Protein AF-A0A7S1URC4-F1 (afdb_monomer_lite)

Secondary structure (DSSP, 8-state):
---SEEE---EEE-TTS-EEESSSS-TTSSPPTT-EE-TT-EEEEEEETTT--EEEEE---SS-EEEEEEEEE--S-TT----EEEEEEE------TT--EE-TTS-EE-

Radius of gyration: 19.49 Å; chains: 1; bounding box: 60×31×51 Å

Foldseek 3Di:
DEPQKAWAWDWDQDPVRDTDTPFCDDRRQAHDQFDKAAAQGFHGWIAGPPVRDIDTDHDHDHAIWGWHDKAQDDDPDPPYPRRDIDTDTDGPDDDDPPDWDDDPVGDIDD

InterPro domains:
  IPR007120 DNA-directed RNA polymerase, subunit 2, hybrid-binding domain [PF00562] (17-110)
  IPR007121 RNA polymerase, beta subunit, conserved site [PS01166] (98-110)
  IPR014724 RNA polymerase Rpb2, OB-fold [G3DSA:2.40.50.150] (2-93)

Sequence (110 aa):
EAPRMKFGNKVFTNEAGQHELKHNLGVDGLPSVGQVIEYDQPLYCLVDELQEKDKVGRHKDKDPVRIGCVRALGDNNEKASSNSASITMIYDRNPVIGDKFSSRHGQKGV

pLDDT: mean 86.13, std 11.26, range [46.59, 97.44]

Organism: NCBI:txid210454

Structure (mmCIF, N/CA/C/O backbone):
data_AF-A0A7S1URC4-F1
#
_entry.id   AF-A0A7S1URC4-F1
#
loop_
_atom_site.group_PDB
_atom_site.id
_atom_site.type_symbol
_atom_site.label_atom_id
_atom_site.label_alt_id
_atom_site.label_comp_id
_atom_site.label_asym_id
_atom_site.label_entity_id
_atom_site.label_seq_id
_atom_site.pdbx_PDB_ins_code
_atom_site.Cartn_x
_atom_site.Cartn_y
_atom_site.Cartn_z
_atom_site.occupancy
_atom_site.B_iso_or_equiv
_atom_site.auth_seq_id
_atom_site.auth_comp_id
_atom_site.auth_asym_id
_atom_site.auth_atom_id
_atom_site.pdbx_PDB_model_num
ATOM 1 N N . GLU A 1 1 ? -5.941 16.742 22.609 1.00 46.59 1 GLU A N 1
ATOM 2 C CA . GLU A 1 1 ? -7.194 16.185 22.061 1.00 46.59 1 GLU A CA 1
ATOM 3 C C . GLU A 1 1 ? -6.860 14.854 21.413 1.00 46.59 1 GLU A C 1
ATOM 5 O O . GLU A 1 1 ? -5.894 14.810 20.659 1.00 46.59 1 GLU A O 1
ATOM 10 N N . ALA A 1 2 ? -7.550 13.770 21.770 1.00 55.88 2 ALA A N 1
ATOM 11 C CA . ALA A 1 2 ? -7.321 12.482 21.118 1.00 55.88 2 ALA A CA 1
ATOM 12 C C . ALA A 1 2 ? -7.744 12.572 19.638 1.00 55.88 2 ALA A C 1
ATOM 14 O O . ALA A 1 2 ? -8.725 13.259 19.336 1.00 55.88 2 ALA A O 1
ATOM 15 N N . PRO A 1 3 ? -7.031 11.916 18.707 1.00 61.19 3 PRO A N 1
ATOM 16 C CA . PRO A 1 3 ? -7.434 11.885 17.310 1.00 61.19 3 PRO A CA 1
ATOM 17 C C . PRO A 1 3 ? -8.839 11.293 17.181 1.00 61.19 3 PRO A C 1
ATOM 19 O O . PRO A 1 3 ? -9.112 10.183 17.630 1.00 61.19 3 PRO A O 1
ATOM 22 N N . ARG A 1 4 ? -9.724 12.058 16.541 1.00 73.81 4 ARG A N 1
ATOM 23 C CA . ARG A 1 4 ? -11.152 11.756 16.365 1.00 73.81 4 ARG A CA 1
ATOM 24 C C . ARG A 1 4 ? -11.431 10.543 15.459 1.00 73.81 4 ARG A C 1
ATOM 26 O O . ARG A 1 4 ? -12.544 10.033 15.434 1.00 73.81 4 ARG A O 1
ATOM 33 N N . MET A 1 5 ? -10.428 10.093 14.704 1.00 81.88 5 MET A N 1
ATOM 34 C CA . MET A 1 5 ? -10.530 8.990 13.747 1.00 81.88 5 MET A CA 1
ATOM 35 C C . MET A 1 5 ? -9.456 7.945 14.044 1.00 81.88 5 MET A C 1
ATOM 37 O O . MET A 1 5 ? -8.296 8.303 14.266 1.00 81.88 5 MET A O 1
ATOM 41 N N . LYS A 1 6 ? -9.838 6.667 14.008 1.00 86.56 6 LYS A N 1
ATOM 42 C CA . LYS A 1 6 ? -8.957 5.508 14.220 1.00 86.56 6 LYS A CA 1
ATOM 43 C C . LYS A 1 6 ? -8.946 4.622 12.983 1.00 86.56 6 LYS A C 1
ATOM 45 O O . LYS A 1 6 ? -9.904 4.632 12.214 1.00 86.56 6 LYS A O 1
ATOM 50 N N . PHE A 1 7 ? -7.874 3.858 12.791 1.00 88.19 7 PHE A N 1
ATOM 51 C CA . PHE A 1 7 ? -7.872 2.813 11.772 1.00 88.19 7 PHE A CA 1
ATOM 52 C C . PHE A 1 7 ? -8.925 1.752 12.115 1.00 88.19 7 PHE A C 1
ATOM 54 O O . PHE A 1 7 ? -9.064 1.361 13.275 1.00 88.19 7 PHE A O 1
ATOM 61 N N . GLY A 1 8 ? -9.710 1.349 11.120 1.00 87.44 8 GLY A N 1
ATOM 62 C CA . GLY A 1 8 ? -10.735 0.326 11.286 1.00 87.44 8 GLY A CA 1
ATOM 63 C C . GLY A 1 8 ? -11.501 0.057 9.998 1.00 87.44 8 GLY A C 1
ATOM 64 O O . GLY A 1 8 ? -11.592 0.920 9.124 1.00 87.44 8 GLY A O 1
ATOM 65 N N . ASN A 1 9 ? -12.076 -1.137 9.886 1.00 85.94 9 ASN A N 1
ATOM 66 C CA . ASN A 1 9 ? -12.951 -1.517 8.781 1.00 85.94 9 ASN A CA 1
ATOM 67 C C . ASN A 1 9 ? -14.240 -2.133 9.327 1.00 85.94 9 ASN A C 1
ATOM 69 O O . ASN A 1 9 ? -14.204 -3.044 10.153 1.00 85.94 9 ASN A O 1
ATOM 73 N N . LYS A 1 10 ? -15.391 -1.631 8.872 1.00 82.38 10 LYS A N 1
ATOM 74 C CA . LYS A 1 10 ? -16.691 -2.156 9.298 1.00 82.38 10 LYS A CA 1
ATOM 75 C C . LYS A 1 10 ? -16.980 -3.469 8.564 1.00 82.38 10 LYS A C 1
ATOM 77 O O . LYS A 1 10 ? -16.831 -3.554 7.345 1.00 82.38 10 LYS A O 1
ATOM 82 N N . VAL A 1 11 ? -17.417 -4.474 9.318 1.00 82.75 11 VAL A N 1
ATOM 83 C CA . VAL A 1 11 ? -17.952 -5.730 8.780 1.00 82.75 11 VAL A CA 1
ATOM 84 C C . VAL A 1 11 ? -19.422 -5.504 8.447 1.00 82.75 11 VAL A C 1
ATOM 86 O O . VAL A 1 11 ? -20.158 -4.949 9.263 1.00 82.75 11 VAL A O 1
ATOM 89 N N . PHE A 1 12 ? -19.854 -5.920 7.263 1.00 79.56 12 PHE A N 1
ATOM 90 C CA . PHE A 1 12 ? -21.263 -5.928 6.889 1.00 79.56 12 PHE A CA 1
ATOM 91 C C . PHE A 1 12 ? -21.717 -7.364 6.632 1.00 79.56 12 PHE A C 1
ATOM 93 O O . PHE A 1 12 ? -20.912 -8.246 6.347 1.00 79.56 12 PHE A O 1
ATOM 100 N N . THR A 1 13 ? -23.011 -7.611 6.807 1.00 79.88 13 THR A N 1
ATOM 101 C CA . THR A 1 13 ? -23.600 -8.928 6.545 1.00 79.88 13 THR A CA 1
ATOM 102 C C . THR A 1 13 ? -24.277 -8.862 5.189 1.00 79.88 13 THR A C 1
ATOM 104 O O . THR A 1 13 ? -25.086 -7.960 4.961 1.00 79.88 13 THR A O 1
ATOM 107 N N . ASN A 1 14 ? -23.916 -9.767 4.285 1.00 80.62 14 ASN A N 1
ATOM 108 C CA . ASN A 1 14 ? -24.539 -9.847 2.972 1.00 80.62 14 ASN A CA 1
ATOM 109 C C . ASN A 1 14 ? -25.898 -10.570 3.038 1.00 80.62 14 ASN A C 1
ATOM 111 O O . ASN A 1 14 ? -26.304 -11.108 4.069 1.00 80.62 14 ASN A O 1
ATOM 115 N N . GLU A 1 15 ? -26.607 -10.587 1.913 1.00 79.81 15 GLU A N 1
ATOM 116 C CA . GLU A 1 15 ? -27.943 -11.188 1.760 1.00 79.81 15 GLU A CA 1
ATOM 117 C C . GLU A 1 15 ? -27.958 -12.697 2.070 1.00 79.81 15 GLU A C 1
ATOM 119 O O . GLU A 1 15 ? -28.985 -13.255 2.448 1.00 79.81 15 GLU A O 1
ATOM 124 N N . ALA A 1 16 ? -26.798 -13.350 1.949 1.00 81.50 16 ALA A N 1
ATOM 125 C CA . ALA A 1 16 ? -26.581 -14.761 2.244 1.00 81.50 16 ALA A CA 1
ATOM 126 C C . ALA A 1 16 ? -26.211 -15.029 3.719 1.00 81.50 16 ALA A C 1
ATOM 128 O O . ALA A 1 16 ? -25.907 -16.168 4.077 1.00 81.50 16 ALA A O 1
ATOM 129 N N . GLY A 1 17 ? -26.217 -14.003 4.578 1.00 77.50 17 GLY A N 1
ATOM 130 C CA . GLY A 1 17 ? -25.869 -14.118 5.997 1.00 77.50 17 GLY A CA 1
ATOM 131 C C . GLY A 1 17 ? -24.369 -14.272 6.268 1.00 77.50 17 GLY A C 1
ATOM 132 O O . GLY A 1 17 ? -23.984 -14.610 7.386 1.00 77.50 17 GLY A O 1
ATOM 133 N N . GLN A 1 18 ? -23.516 -14.049 5.268 1.00 76.38 18 GLN A N 1
ATOM 134 C CA . GLN A 1 18 ? -22.065 -14.113 5.409 1.00 76.38 18 GLN A CA 1
ATOM 135 C C . GLN A 1 18 ? -21.512 -12.742 5.805 1.00 76.38 18 GLN A C 1
ATOM 137 O O . GLN A 1 18 ? -21.970 -11.698 5.335 1.00 76.38 18 GLN A O 1
ATOM 142 N N . HIS A 1 19 ? -20.510 -12.752 6.680 1.00 73.50 19 HIS A N 1
ATOM 143 C CA . HIS A 1 19 ? -19.816 -11.548 7.117 1.00 73.50 19 HIS A CA 1
ATOM 144 C C . HIS A 1 19 ? -18.709 -11.188 6.127 1.00 73.50 19 HIS A C 1
ATOM 146 O O . HIS A 1 19 ? -17.739 -11.932 5.985 1.00 73.50 19 HIS A O 1
ATOM 152 N N . GLU A 1 20 ? -18.837 -10.034 5.479 1.00 72.50 20 GLU A N 1
ATOM 153 C CA . GLU A 1 20 ? -17.859 -9.511 4.530 1.00 72.50 20 GLU A CA 1
ATOM 154 C C . GLU A 1 20 ? -17.276 -8.179 5.015 1.00 72.50 20 GLU A C 1
ATOM 156 O O . GLU A 1 20 ? -17.903 -7.395 5.735 1.00 72.50 20 GLU A O 1
ATOM 161 N N . LEU A 1 21 ? -16.025 -7.927 4.640 1.00 76.81 21 LEU A N 1
ATOM 162 C CA . LEU A 1 21 ? -15.331 -6.681 4.947 1.00 76.81 21 LEU A CA 1
ATOM 163 C C . LEU A 1 21 ? -15.705 -5.638 3.892 1.00 76.81 21 LEU A C 1
ATOM 165 O O . LEU A 1 21 ? -15.604 -5.909 2.699 1.00 76.81 21 LEU A O 1
ATOM 169 N N . LYS A 1 22 ? -16.123 -4.434 4.317 1.00 71.88 22 LYS A N 1
ATOM 170 C CA . LYS A 1 22 ? -16.601 -3.364 3.408 1.00 71.88 22 LYS A CA 1
ATOM 171 C C . LYS A 1 22 ? -15.585 -2.985 2.330 1.00 71.88 22 LYS A C 1
ATOM 173 O O . LYS A 1 22 ? -15.937 -2.609 1.216 1.00 71.88 22 LYS A O 1
ATOM 178 N N . HIS A 1 23 ? -14.317 -3.100 2.683 1.00 77.94 23 HIS A N 1
ATOM 179 C CA . HIS A 1 23 ? -13.175 -2.882 1.814 1.00 77.94 23 HIS A CA 1
A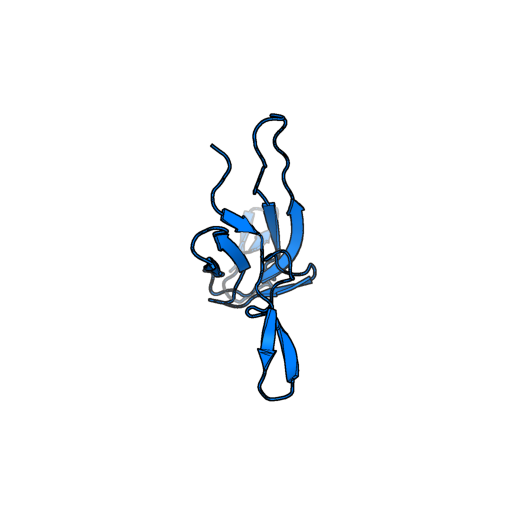TOM 180 C C . HIS A 1 23 ? -12.288 -4.117 1.884 1.00 77.94 23 HIS A C 1
ATOM 182 O O . HIS A 1 23 ? -12.275 -4.780 2.922 1.00 77.94 23 HIS A O 1
ATOM 188 N N . ASN A 1 24 ? -11.505 -4.381 0.834 1.00 84.75 24 ASN A N 1
ATOM 189 C CA . ASN A 1 24 ? -10.481 -5.431 0.813 1.00 84.75 24 ASN A CA 1
ATOM 190 C C . ASN A 1 24 ? -9.280 -5.064 1.720 1.00 84.75 24 ASN A C 1
ATOM 192 O O . ASN A 1 24 ? -8.142 -4.968 1.275 1.00 84.75 24 ASN A O 1
ATOM 196 N N . LEU A 1 25 ? -9.567 -4.748 2.980 1.00 91.69 25 LEU A N 1
ATOM 197 C CA . LEU A 1 25 ? -8.678 -4.324 4.054 1.00 91.69 25 LEU A CA 1
ATOM 198 C C . LEU A 1 25 ? -9.031 -5.157 5.286 1.00 91.69 25 LEU A C 1
ATOM 200 O O . LEU A 1 25 ? -10.187 -5.549 5.453 1.00 91.69 25 LEU A O 1
ATOM 204 N N . GLY A 1 26 ? -8.069 -5.379 6.174 1.00 89.31 26 GLY A N 1
ATOM 205 C CA . GLY A 1 26 ? -8.295 -6.051 7.448 1.00 89.31 26 GLY A CA 1
ATOM 206 C C . GLY A 1 26 ? -9.299 -5.316 8.339 1.00 89.31 26 GLY A C 1
ATOM 207 O O . GLY A 1 26 ? -9.692 -4.178 8.077 1.00 89.31 26 GLY A O 1
ATOM 208 N N . VAL A 1 27 ? -9.719 -5.974 9.422 1.00 89.19 27 VAL A N 1
ATOM 209 C CA . VAL A 1 27 ? -10.612 -5.393 10.450 1.00 89.19 27 VAL A CA 1
ATOM 210 C C . VAL A 1 27 ? -10.027 -4.136 11.099 1.00 89.19 27 VAL A C 1
ATOM 212 O O . VAL A 1 27 ? -10.757 -3.247 11.533 1.00 89.19 27 VAL A O 1
ATOM 215 N N . ASP A 1 28 ? -8.703 -4.043 11.111 1.00 88.44 28 ASP A N 1
ATOM 216 C CA . ASP A 1 28 ? -7.915 -2.905 11.562 1.00 88.44 28 ASP A CA 1
ATOM 217 C C . ASP A 1 28 ? -7.912 -1.743 10.562 1.00 88.44 28 ASP A C 1
ATOM 219 O O . ASP A 1 28 ? -7.379 -0.691 10.876 1.00 88.44 28 ASP A O 1
ATOM 223 N N . GLY A 1 29 ? -8.514 -1.885 9.377 1.00 91.00 29 GLY A N 1
ATOM 224 C CA . GLY A 1 29 ? -8.529 -0.845 8.348 1.00 91.00 29 GLY A CA 1
ATOM 225 C C . GLY A 1 29 ? -7.211 -0.700 7.590 1.00 91.00 29 GLY A C 1
ATOM 226 O O . GLY A 1 29 ? -7.035 0.305 6.898 1.00 91.00 29 GLY A O 1
ATOM 227 N N . LEU A 1 30 ? -6.304 -1.675 7.699 1.00 94.00 30 LEU A N 1
ATOM 228 C CA . LEU A 1 30 ? -5.017 -1.709 7.004 1.00 94.00 30 LEU A CA 1
ATOM 229 C C . LEU A 1 30 ? -4.978 -2.861 5.983 1.00 94.00 30 LEU A C 1
ATOM 231 O O . LEU A 1 30 ? -5.759 -3.808 6.079 1.00 94.00 30 LEU A O 1
ATOM 235 N N . PRO A 1 31 ? -4.112 -2.793 4.959 1.00 95.38 31 PRO A N 1
ATOM 236 C CA . PRO A 1 31 ? -4.020 -3.848 3.963 1.00 95.38 31 PRO A CA 1
ATOM 237 C C . PRO A 1 31 ? -3.169 -5.009 4.486 1.00 95.38 31 PRO A C 1
ATOM 239 O O . PRO A 1 31 ? -2.293 -4.833 5.334 1.00 95.38 31 PRO A O 1
ATOM 242 N N . SER A 1 32 ? -3.382 -6.204 3.941 1.00 94.25 32 SER A N 1
ATOM 243 C CA . SER A 1 32 ? -2.576 -7.371 4.311 1.00 94.25 32 SER A CA 1
ATOM 244 C C . SER A 1 32 ? -1.193 -7.318 3.660 1.00 94.25 32 SER A C 1
ATOM 246 O O . SER A 1 32 ? -1.041 -6.907 2.509 1.00 94.25 32 SER A O 1
ATOM 248 N N . VAL A 1 33 ? -0.161 -7.784 4.366 1.00 96.19 33 VAL A N 1
ATOM 249 C CA . VAL A 1 33 ? 1.174 -7.936 3.769 1.00 96.19 33 VAL A CA 1
ATOM 250 C C . VAL A 1 33 ? 1.109 -8.940 2.616 1.00 96.19 33 VAL A C 1
ATOM 252 O O . VAL A 1 33 ? 0.529 -10.015 2.737 1.00 96.19 33 VAL A O 1
ATOM 255 N N . GLY A 1 34 ? 1.705 -8.582 1.481 1.00 95.38 34 GLY A N 1
ATOM 256 C CA . GLY A 1 34 ? 1.694 -9.359 0.247 1.00 95.38 34 GLY A CA 1
ATOM 257 C C . GLY A 1 34 ? 0.507 -9.078 -0.675 1.00 95.38 34 GLY A C 1
ATOM 258 O O . GLY A 1 34 ? 0.555 -9.526 -1.821 1.00 95.38 34 GLY A O 1
ATOM 259 N N . GLN A 1 35 ? -0.501 -8.329 -0.215 1.00 95.19 35 GLN A N 1
ATOM 260 C CA . GLN A 1 35 ? -1.659 -7.930 -1.015 1.00 95.19 35 GLN A CA 1
ATOM 261 C C . GLN A 1 35 ? -1.238 -7.051 -2.197 1.00 95.19 35 GLN A C 1
ATOM 263 O O . GLN A 1 35 ? -0.375 -6.183 -2.055 1.00 95.19 35 GLN A O 1
ATOM 268 N N . VAL A 1 36 ? -1.868 -7.271 -3.351 1.00 95.88 36 VAL A N 1
ATOM 269 C CA . VAL A 1 36 ? -1.733 -6.410 -4.531 1.00 95.88 36 VAL A CA 1
ATOM 270 C C . VAL A 1 36 ? -2.851 -5.371 -4.511 1.00 95.88 36 VAL A C 1
ATOM 272 O O . VAL A 1 36 ? -4.012 -5.711 -4.280 1.00 95.88 36 VAL A O 1
ATOM 275 N N . ILE A 1 37 ? -2.493 -4.107 -4.714 1.00 95.44 37 ILE A N 1
ATOM 276 C CA . ILE A 1 37 ? -3.408 -2.969 -4.736 1.00 95.44 37 ILE A CA 1
ATOM 277 C C . ILE A 1 37 ? -3.284 -2.282 -6.094 1.00 95.44 37 ILE A C 1
ATOM 279 O O . ILE A 1 37 ? -2.204 -1.849 -6.494 1.00 95.44 37 ILE A O 1
ATOM 283 N N . GLU A 1 38 ? -4.412 -2.205 -6.790 1.00 95.88 38 GLU A N 1
ATOM 284 C CA . GLU A 1 38 ? -4.565 -1.555 -8.092 1.00 95.88 38 GLU A CA 1
ATOM 285 C C . GLU A 1 38 ? -4.905 -0.064 -7.931 1.00 95.88 38 GLU A C 1
ATOM 287 O O . GLU A 1 38 ? -5.192 0.423 -6.832 1.00 95.88 38 GLU A O 1
ATOM 292 N N . TYR A 1 39 ? -4.920 0.665 -9.046 1.00 96.19 39 TYR A N 1
ATOM 293 C CA . TYR A 1 39 ? -5.391 2.048 -9.080 1.00 96.19 39 TYR A CA 1
ATOM 294 C C . TYR A 1 39 ? -6.803 2.189 -8.486 1.00 96.19 39 TYR A C 1
ATOM 296 O O . TYR A 1 39 ? -7.701 1.397 -8.775 1.00 96.19 39 TYR A O 1
ATOM 304 N N . ASP A 1 40 ? -6.996 3.220 -7.660 1.00 94.94 40 ASP A N 1
ATOM 305 C CA . ASP A 1 40 ? -8.254 3.556 -6.981 1.00 94.94 40 ASP A CA 1
ATOM 306 C C . ASP A 1 40 ? -8.794 2.477 -6.016 1.00 94.94 40 ASP A C 1
ATOM 308 O O . ASP A 1 40 ? -9.916 2.576 -5.513 1.00 94.94 40 ASP A O 1
ATOM 312 N N . GLN A 1 41 ? -7.993 1.462 -5.678 1.00 94.38 41 GLN A N 1
ATOM 313 C CA . GLN A 1 41 ? -8.357 0.494 -4.644 1.00 94.38 41 GLN A CA 1
ATOM 314 C C . GLN A 1 41 ? -8.123 1.051 -3.227 1.00 94.38 41 GLN A C 1
ATOM 316 O O . GLN A 1 41 ? -7.226 1.877 -3.020 1.00 94.38 41 GLN A O 1
ATOM 321 N N . PRO A 1 42 ? -8.907 0.613 -2.221 1.00 94.81 42 PRO A N 1
ATOM 322 C CA . PRO A 1 42 ? -8.703 0.990 -0.824 1.00 94.81 42 PRO A CA 1
ATOM 323 C C . PRO A 1 42 ? -7.305 0.611 -0.321 1.00 94.81 42 PRO A C 1
ATOM 325 O O . PRO A 1 42 ? -6.912 -0.550 -0.380 1.00 94.81 42 PRO A O 1
ATOM 328 N N . LEU A 1 43 ? -6.578 1.592 0.212 1.00 94.94 43 LEU A N 1
ATOM 329 C CA . LEU A 1 43 ? -5.266 1.417 0.835 1.00 94.94 43 LEU A CA 1
ATOM 330 C C . LEU A 1 43 ? -5.357 1.435 2.364 1.00 94.94 43 LEU A C 1
ATOM 332 O O . LEU A 1 43 ? -4.627 0.711 3.028 1.00 94.94 43 LEU A O 1
ATOM 336 N N . TYR A 1 44 ? -6.231 2.269 2.925 1.00 93.94 44 TYR A N 1
ATOM 337 C CA . TYR A 1 44 ? -6.512 2.298 4.358 1.00 93.94 44 TYR A CA 1
ATOM 338 C C . TYR A 1 44 ? -7.924 2.824 4.619 1.00 93.94 44 TYR A C 1
ATOM 340 O O . TYR A 1 44 ? -8.484 3.571 3.812 1.00 93.94 44 TYR A O 1
ATOM 348 N N . CYS A 1 45 ? -8.486 2.477 5.772 1.00 93.12 45 CYS A N 1
ATOM 349 C CA . CYS A 1 45 ? -9.787 2.950 6.220 1.00 93.12 45 CYS A CA 1
ATOM 350 C C . CYS A 1 45 ? -9.686 3.536 7.630 1.00 93.12 45 CYS A C 1
ATOM 352 O O . CYS A 1 45 ? -9.109 2.939 8.539 1.00 93.12 45 CYS A O 1
ATOM 354 N N . LEU A 1 46 ? -10.243 4.734 7.786 1.00 90.56 46 LEU A N 1
ATOM 355 C CA . LEU A 1 46 ? -10.380 5.428 9.056 1.00 90.56 46 LEU A CA 1
ATOM 356 C C . LEU A 1 46 ? -11.856 5.491 9.429 1.00 90.56 46 LEU A C 1
ATOM 358 O O . LEU A 1 46 ? -12.680 5.881 8.605 1.00 90.56 46 LEU A O 1
ATOM 362 N N . VAL A 1 47 ? -12.188 5.171 10.672 1.00 89.12 47 VAL A N 1
ATOM 363 C CA . VAL A 1 47 ? -13.549 5.251 11.205 1.00 89.12 47 VAL A CA 1
ATOM 364 C C . VAL A 1 47 ? -13.611 6.376 12.233 1.00 89.12 47 VAL A C 1
ATOM 366 O O . VAL A 1 47 ? -12.756 6.467 13.117 1.00 89.12 47 VAL A O 1
ATOM 369 N N . ASP A 1 48 ? -14.609 7.250 12.096 1.00 86.44 48 ASP A N 1
ATOM 370 C CA . ASP A 1 48 ? -14.980 8.225 13.128 1.00 86.44 48 ASP A CA 1
ATOM 371 C C . ASP A 1 48 ? -15.910 7.546 14.149 1.00 86.44 48 ASP A C 1
ATOM 373 O O . ASP A 1 48 ? -16.964 7.019 13.785 1.00 86.44 48 ASP A O 1
ATOM 377 N N . GLU A 1 49 ? -15.513 7.541 15.425 1.00 78.75 49 GLU A N 1
ATOM 378 C CA . GLU A 1 49 ? -16.239 6.854 16.508 1.00 78.75 49 GLU A CA 1
ATOM 379 C C . GLU A 1 49 ? -17.589 7.511 16.854 1.00 78.75 49 GLU A C 1
ATOM 381 O O . GLU A 1 49 ? -18.459 6.857 17.418 1.00 78.75 49 GLU A O 1
ATOM 386 N N . LEU A 1 50 ? -17.784 8.792 16.519 1.00 79.56 50 LEU A N 1
ATOM 387 C CA . LEU A 1 50 ? -18.983 9.569 16.863 1.00 79.56 50 LEU A CA 1
ATOM 388 C C . LEU A 1 50 ? -19.981 9.654 15.708 1.00 79.56 50 LEU A C 1
ATOM 390 O O . LEU A 1 50 ? -21.188 9.613 15.920 1.00 79.56 50 LEU A O 1
ATOM 394 N N . GLN A 1 51 ? -19.481 9.844 14.489 1.00 76.50 51 GLN A N 1
ATOM 395 C CA . GLN A 1 51 ? -20.303 10.027 13.294 1.00 76.50 51 GLN A CA 1
ATOM 396 C C . GLN A 1 51 ? -20.555 8.726 12.541 1.00 76.50 51 GLN A C 1
ATOM 398 O O . GLN A 1 51 ? -21.297 8.745 11.561 1.00 76.50 51 GLN A O 1
ATOM 403 N N . GLU A 1 52 ? -19.911 7.627 1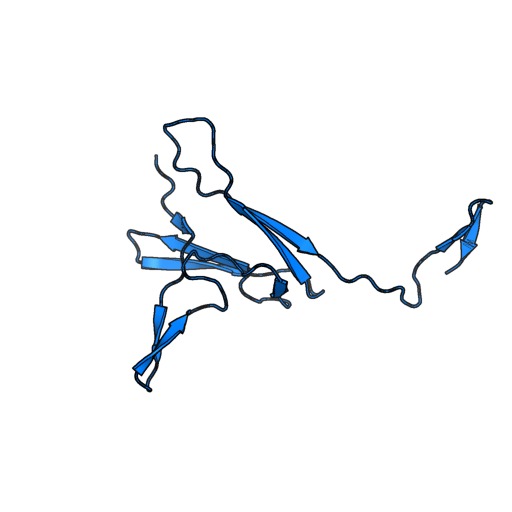2.949 1.00 72.31 52 GLU A N 1
ATOM 404 C CA . GLU A 1 52 ? -20.006 6.314 12.309 1.00 72.31 52 GLU A CA 1
ATOM 405 C C . GLU A 1 52 ? -19.646 6.301 10.812 1.00 72.31 52 GLU A C 1
ATOM 407 O O . GLU A 1 52 ? -19.909 5.320 10.108 1.00 72.31 52 GLU A O 1
ATOM 412 N N . LYS A 1 53 ? -19.018 7.374 10.324 1.00 82.25 53 LYS A N 1
ATOM 413 C CA . LYS A 1 53 ? -18.596 7.536 8.935 1.00 82.25 53 LYS A CA 1
ATOM 414 C C . LYS A 1 53 ? -17.193 6.987 8.742 1.00 82.25 53 LYS A C 1
ATOM 416 O O . LYS A 1 53 ? -16.292 7.237 9.544 1.00 82.25 53 LYS A O 1
ATOM 421 N N . ASP A 1 54 ? -17.016 6.275 7.641 1.00 87.88 54 ASP A N 1
ATOM 422 C CA . ASP A 1 54 ? -15.738 5.772 7.175 1.00 87.88 54 ASP A CA 1
ATOM 423 C C . ASP A 1 54 ? -15.104 6.719 6.151 1.00 87.88 54 ASP A C 1
ATOM 425 O O . ASP A 1 54 ? -15.750 7.225 5.232 1.00 87.88 54 ASP A O 1
ATOM 429 N N . LYS A 1 55 ? -13.805 6.962 6.315 1.00 89.94 55 LYS A N 1
ATOM 430 C CA . LYS A 1 55 ? -12.969 7.698 5.374 1.00 89.94 55 LYS A CA 1
ATOM 431 C C . LYS A 1 55 ? -11.909 6.759 4.826 1.00 89.94 55 LYS A C 1
ATOM 433 O O . LYS A 1 55 ? -10.985 6.362 5.532 1.00 89.94 55 LYS A O 1
ATOM 438 N N . VAL A 1 56 ? -12.035 6.453 3.543 1.00 92.88 56 VAL A N 1
ATOM 439 C CA . VAL A 1 56 ? -11.142 5.534 2.840 1.00 92.88 56 VAL A CA 1
ATOM 440 C C . VAL A 1 56 ? -10.081 6.328 2.091 1.00 92.88 56 VAL A C 1
ATOM 442 O O . VAL A 1 56 ? -10.400 7.210 1.291 1.00 92.88 56 VAL A O 1
ATOM 445 N N . GLY A 1 57 ? -8.814 6.016 2.343 1.00 93.94 57 GLY A N 1
ATOM 446 C CA . GLY A 1 57 ? -7.713 6.435 1.488 1.00 93.94 57 GLY A CA 1
ATOM 447 C C . GLY A 1 57 ? -7.509 5.409 0.386 1.00 93.94 57 GLY A C 1
ATOM 448 O O . GLY A 1 57 ? -7.374 4.223 0.676 1.00 93.94 57 GLY A O 1
ATOM 449 N N . ARG A 1 58 ? -7.501 5.855 -0.870 1.00 95.25 58 ARG A N 1
ATOM 450 C CA . ARG A 1 58 ? -7.318 4.995 -2.046 1.00 95.25 58 ARG A CA 1
ATOM 451 C C . ARG A 1 58 ? -5.919 5.151 -2.629 1.00 95.25 58 ARG A C 1
ATOM 453 O O . ARG A 1 58 ? -5.313 6.219 -2.495 1.00 95.25 58 ARG A O 1
ATOM 460 N N . HIS A 1 59 ? -5.430 4.096 -3.271 1.00 95.94 59 HIS A N 1
ATOM 461 C CA . HIS A 1 59 ? -4.188 4.130 -4.038 1.00 95.94 59 HIS A CA 1
ATOM 462 C C . HIS A 1 59 ? -4.337 5.061 -5.243 1.00 95.94 59 HIS A C 1
ATOM 464 O O . HIS A 1 59 ? -5.318 4.982 -5.981 1.00 95.94 59 HIS A O 1
ATOM 470 N N . LYS A 1 60 ? -3.391 5.987 -5.413 1.00 95.44 60 LYS A N 1
ATOM 471 C CA . LYS A 1 60 ? -3.488 7.065 -6.412 1.00 95.44 60 LYS A CA 1
ATOM 472 C C . LYS A 1 60 ? -2.661 6.801 -7.661 1.00 95.44 60 LYS A C 1
ATOM 474 O O . LYS A 1 60 ? -2.932 7.411 -8.695 1.00 95.44 60 LYS A O 1
ATOM 479 N N . ASP A 1 61 ? -1.658 5.939 -7.561 1.00 94.44 61 ASP A N 1
ATOM 480 C CA . ASP A 1 61 ? -0.776 5.644 -8.680 1.00 94.44 61 ASP A CA 1
ATOM 481 C C . ASP A 1 61 ? -1.428 4.627 -9.613 1.00 94.44 61 ASP A C 1
ATOM 483 O O . ASP A 1 61 ? -2.169 3.742 -9.188 1.00 94.44 61 ASP A O 1
ATOM 487 N N . LYS A 1 62 ? -1.176 4.787 -10.913 1.00 94.50 62 LYS A N 1
ATOM 488 C CA . LYS A 1 62 ? -1.726 3.892 -11.939 1.00 94.50 62 LYS A CA 1
ATOM 489 C C . LYS A 1 62 ? -1.040 2.531 -11.963 1.00 94.50 62 LYS A C 1
ATOM 491 O O . LYS A 1 62 ? -1.647 1.562 -12.402 1.00 94.50 62 LYS A O 1
ATOM 496 N N . ASP A 1 63 ? 0.221 2.486 -11.542 1.00 94.69 63 ASP A N 1
ATOM 497 C CA . ASP A 1 63 ? 0.969 1.242 -11.430 1.00 94.69 63 ASP A CA 1
ATOM 498 C C . ASP A 1 63 ? 0.468 0.449 -10.208 1.00 94.69 63 ASP A C 1
ATOM 500 O O . ASP A 1 63 ? 0.362 1.024 -9.112 1.00 94.69 63 ASP A O 1
ATOM 504 N N . PRO A 1 64 ? 0.184 -0.857 -10.364 1.00 95.69 64 PRO A N 1
ATOM 505 C CA . PRO A 1 64 ? -0.182 -1.705 -9.244 1.00 95.69 64 PRO A CA 1
ATOM 506 C C . PRO A 1 64 ? 1.002 -1.868 -8.290 1.00 95.69 64 PRO A C 1
ATOM 508 O O . PRO A 1 64 ? 2.169 -1.890 -8.693 1.00 95.69 64 PRO A O 1
ATOM 511 N N . VAL A 1 65 ? 0.690 -2.002 -7.004 1.00 96.81 65 VAL A N 1
ATOM 512 C CA . VAL A 1 65 ? 1.688 -2.159 -5.944 1.00 96.81 65 VAL A CA 1
ATOM 513 C C . VAL A 1 65 ? 1.438 -3.404 -5.130 1.00 96.81 65 VAL A C 1
ATOM 515 O O . VAL A 1 65 ? 0.297 -3.777 -4.865 1.00 96.81 65 VAL A O 1
ATOM 518 N N . ARG A 1 66 ? 2.519 -4.011 -4.648 1.00 97.25 66 ARG A N 1
ATOM 519 C CA . ARG A 1 66 ? 2.455 -5.055 -3.632 1.00 97.25 66 ARG A CA 1
ATOM 520 C C . ARG A 1 66 ? 2.785 -4.476 -2.264 1.00 97.25 66 ARG A C 1
ATOM 522 O O . ARG A 1 66 ? 3.787 -3.782 -2.100 1.00 97.25 66 ARG A O 1
ATOM 529 N N . ILE A 1 67 ? 1.984 -4.794 -1.254 1.00 97.44 67 ILE A N 1
ATOM 530 C CA . ILE A 1 67 ? 2.277 -4.399 0.124 1.00 97.44 67 ILE A CA 1
ATOM 531 C C . ILE A 1 67 ? 3.445 -5.230 0.652 1.00 97.44 67 ILE A C 1
ATOM 533 O O . ILE A 1 67 ? 3.335 -6.442 0.817 1.00 97.44 67 ILE A O 1
ATOM 537 N N . GLY A 1 68 ? 4.574 -4.580 0.923 1.00 97.25 68 GLY A N 1
ATOM 538 C CA . GLY A 1 68 ? 5.763 -5.226 1.472 1.00 97.25 68 GLY A CA 1
ATOM 539 C C . GLY A 1 68 ? 5.741 -5.308 2.996 1.00 97.25 68 GLY A C 1
ATOM 540 O O . GLY A 1 68 ? 6.072 -6.340 3.570 1.00 97.25 68 GLY A O 1
ATOM 541 N N . CYS A 1 69 ? 5.355 -4.224 3.668 1.00 96.62 69 CYS A N 1
ATOM 542 C CA . CYS A 1 69 ? 5.348 -4.159 5.128 1.00 96.62 69 CYS A CA 1
ATOM 543 C C . CYS A 1 69 ? 4.315 -3.144 5.618 1.00 96.62 69 CYS A C 1
ATOM 545 O O . CYS A 1 69 ? 4.157 -2.087 5.011 1.00 96.62 69 CYS A O 1
ATOM 547 N N . VAL A 1 70 ? 3.657 -3.447 6.734 1.00 95.31 70 VAL A N 1
ATOM 548 C CA . VAL A 1 70 ? 2.765 -2.529 7.450 1.00 95.31 70 VAL A CA 1
ATOM 549 C C . VAL A 1 70 ? 3.268 -2.433 8.884 1.00 95.31 70 VAL A C 1
ATOM 551 O O . VAL A 1 70 ? 3.455 -3.455 9.542 1.00 95.31 70 VAL A O 1
ATOM 554 N N . ARG A 1 71 ? 3.541 -1.217 9.361 1.00 92.75 71 ARG A N 1
ATOM 555 C CA . ARG A 1 71 ? 4.055 -0.971 10.714 1.00 92.75 71 ARG A CA 1
ATOM 556 C C . ARG A 1 71 ? 3.208 0.082 11.400 1.00 92.75 71 ARG A C 1
ATOM 558 O O . ARG A 1 71 ? 3.101 1.197 10.890 1.00 92.75 71 ARG A O 1
ATOM 565 N N . ALA A 1 72 ? 2.672 -0.250 12.568 1.00 88.31 72 ALA A N 1
ATOM 566 C CA . ALA A 1 72 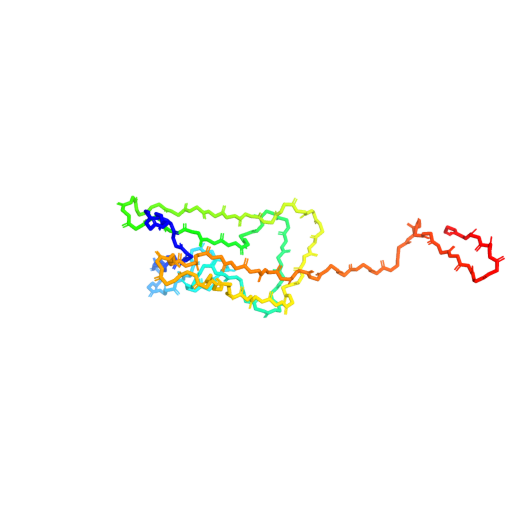? 2.124 0.748 13.474 1.00 88.31 72 ALA A CA 1
ATOM 567 C C . ALA A 1 72 ? 3.269 1.614 14.018 1.00 88.31 72 ALA A C 1
ATOM 569 O O . ALA A 1 72 ? 4.330 1.098 14.378 1.00 88.31 72 ALA A O 1
ATOM 570 N N . LEU A 1 73 ? 3.067 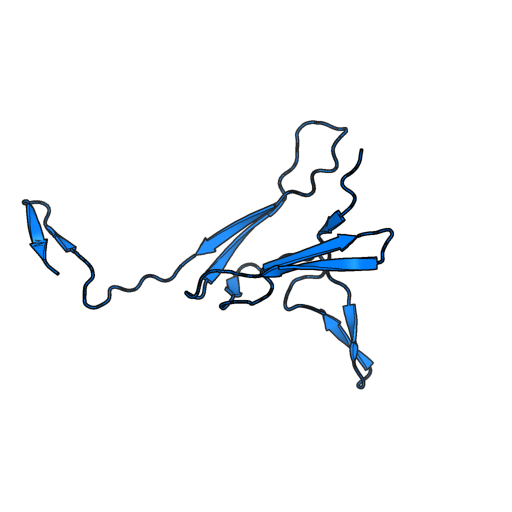2.926 14.040 1.00 86.69 73 LEU A N 1
ATOM 571 C CA . LEU A 1 73 ? 4.016 3.885 14.583 1.00 86.69 73 LEU A CA 1
ATOM 572 C C . LEU A 1 73 ? 3.478 4.369 15.932 1.00 86.69 73 LEU A C 1
ATOM 574 O O . LEU A 1 73 ? 2.371 4.894 16.017 1.00 86.69 73 LEU A O 1
ATOM 578 N N . GLY A 1 74 ? 4.258 4.165 16.991 1.00 78.06 74 GLY A N 1
ATOM 579 C CA . GLY A 1 74 ? 3.988 4.752 18.302 1.00 78.06 74 GLY A CA 1
ATOM 580 C C . GLY A 1 74 ? 4.691 6.099 18.445 1.00 78.06 74 GLY A C 1
ATOM 581 O O . GLY A 1 74 ? 5.807 6.263 17.953 1.00 78.06 74 GLY A O 1
ATOM 582 N N . ASP A 1 75 ? 4.058 7.052 19.122 1.00 72.88 75 ASP A N 1
ATOM 583 C CA . ASP A 1 75 ? 4.712 8.258 19.626 1.00 72.88 75 ASP A CA 1
ATOM 584 C C . ASP A 1 75 ? 5.218 7.999 21.051 1.00 72.88 75 ASP A C 1
ATOM 586 O O . ASP A 1 75 ? 4.572 7.306 21.838 1.00 72.88 75 ASP A O 1
ATOM 590 N N . ASN A 1 76 ? 6.378 8.560 21.394 1.00 66.00 76 ASN A N 1
ATOM 591 C CA . ASN A 1 76 ? 6.935 8.451 22.746 1.00 66.00 76 ASN A CA 1
ATOM 592 C C . ASN A 1 76 ? 6.181 9.320 23.770 1.00 66.00 76 ASN A C 1
ATOM 594 O O . ASN A 1 76 ? 6.461 9.227 24.964 1.00 66.00 76 ASN A O 1
ATOM 598 N N . ASN A 1 77 ? 5.236 10.168 23.347 1.00 68.75 77 ASN A N 1
ATOM 599 C CA . ASN A 1 77 ? 4.355 10.862 24.276 1.00 68.75 77 ASN A CA 1
ATOM 600 C C . ASN A 1 77 ? 3.224 9.948 24.750 1.00 68.75 77 ASN A C 1
ATOM 602 O O . ASN A 1 77 ? 2.268 9.688 24.022 1.00 68.75 77 ASN A O 1
ATOM 606 N N . GLU A 1 78 ? 3.244 9.611 26.039 1.00 59.69 78 GLU A N 1
ATOM 607 C CA . GLU A 1 78 ? 2.198 8.852 26.747 1.00 59.69 78 GLU A CA 1
ATOM 608 C C . GLU A 1 78 ? 0.776 9.449 26.625 1.00 59.69 78 GLU A C 1
ATOM 610 O O . GLU A 1 78 ? -0.209 8.800 26.968 1.00 59.69 78 GLU A O 1
ATOM 615 N N . LYS A 1 79 ? 0.640 10.691 26.137 1.00 56.28 79 LYS A N 1
ATOM 616 C CA . LYS A 1 79 ? -0.639 11.410 25.994 1.00 56.28 79 LYS A CA 1
ATOM 617 C C . LYS A 1 79 ? -1.260 11.346 24.596 1.00 56.28 79 LYS A C 1
ATOM 619 O O . LYS A 1 79 ? -2.397 11.795 24.440 1.00 56.28 79 LYS A O 1
ATOM 624 N N . ALA A 1 80 ? -0.556 10.830 23.589 1.00 54.47 80 ALA A N 1
ATOM 625 C CA . ALA A 1 80 ? -1.060 10.751 22.222 1.00 54.47 80 ALA A CA 1
ATOM 626 C C . ALA A 1 80 ? -1.279 9.288 21.823 1.00 54.47 80 ALA A C 1
ATOM 628 O O . ALA A 1 80 ? -0.335 8.559 21.523 1.00 54.47 80 ALA A O 1
ATOM 629 N N . SER A 1 81 ? -2.543 8.859 21.769 1.00 57.75 81 SER A N 1
ATOM 630 C CA . SER A 1 81 ? -2.924 7.658 21.026 1.00 57.75 81 SER A CA 1
ATOM 631 C C . SER A 1 81 ? -2.481 7.844 19.576 1.00 57.75 81 SER A C 1
ATOM 633 O O . SER A 1 81 ? -3.064 8.611 18.810 1.00 57.75 81 SER A O 1
ATOM 635 N N . SER A 1 82 ? -1.365 7.217 19.229 1.00 61.75 82 SER A N 1
ATOM 636 C CA . SER A 1 82 ? -0.690 7.447 17.960 1.00 61.75 82 SER A CA 1
ATOM 637 C C . SER A 1 82 ? -1.377 6.621 16.886 1.00 61.75 82 SER A C 1
ATOM 639 O O . SER A 1 82 ? -1.135 5.429 16.752 1.00 61.75 82 SER A O 1
ATOM 641 N N . ASN A 1 83 ? -2.278 7.254 16.136 1.00 75.75 83 ASN A N 1
ATOM 642 C CA . ASN A 1 83 ? -2.968 6.638 15.001 1.00 75.75 83 ASN A CA 1
ATOM 643 C C . ASN A 1 83 ? -2.152 6.821 13.716 1.00 75.75 83 ASN A C 1
ATOM 645 O O . ASN A 1 83 ? -2.651 7.339 12.717 1.00 75.75 83 ASN A O 1
ATOM 649 N N . SER A 1 84 ? -0.876 6.448 13.747 1.00 86.56 84 SER A N 1
ATOM 650 C CA . SER A 1 84 ? 0.020 6.536 12.598 1.00 86.56 84 SER A CA 1
ATOM 651 C C . SER A 1 84 ? 0.510 5.147 12.202 1.00 86.56 84 SER A C 1
ATOM 653 O O . SER A 1 84 ? 0.768 4.277 13.031 1.00 86.56 84 SER A O 1
ATOM 655 N N . ALA A 1 85 ? 0.614 4.923 10.898 1.00 91.00 85 ALA A N 1
ATOM 656 C CA . ALA A 1 85 ? 1.131 3.690 10.334 1.00 91.00 85 ALA A CA 1
ATOM 657 C C . ALA A 1 85 ? 2.015 4.026 9.133 1.00 91.00 85 ALA A C 1
ATOM 659 O O . ALA A 1 85 ? 1.744 4.976 8.398 1.00 91.00 85 ALA A O 1
ATOM 660 N N . SER A 1 86 ? 3.069 3.241 8.933 1.00 94.00 86 SER A N 1
ATOM 661 C CA . SER A 1 86 ? 3.852 3.254 7.699 1.00 94.00 86 SER A CA 1
ATOM 662 C C . SER A 1 86 ? 3.549 2.001 6.890 1.00 94.00 86 SER A C 1
ATOM 664 O O . SER A 1 86 ? 3.543 0.889 7.419 1.00 94.00 86 SER A O 1
ATOM 666 N N . ILE A 1 87 ? 3.285 2.197 5.601 1.00 95.69 87 ILE A N 1
ATOM 667 C CA . ILE A 1 87 ? 3.017 1.129 4.641 1.00 95.69 87 ILE A CA 1
ATOM 668 C C . ILE A 1 87 ? 4.113 1.197 3.583 1.00 95.69 87 ILE A C 1
ATOM 670 O O . ILE A 1 87 ? 4.249 2.195 2.877 1.00 95.69 87 ILE A O 1
ATOM 674 N N . THR A 1 88 ? 4.916 0.145 3.485 1.00 97.12 88 THR A N 1
ATOM 675 C CA . THR A 1 88 ? 5.920 -0.007 2.432 1.00 97.12 88 THR A CA 1
ATOM 676 C C . THR A 1 88 ? 5.276 -0.670 1.224 1.00 97.12 88 THR A C 1
ATOM 678 O O . THR A 1 88 ? 4.798 -1.800 1.321 1.00 97.12 88 THR A O 1
ATOM 681 N N . MET A 1 89 ? 5.294 0.023 0.087 1.00 96.75 89 MET A N 1
ATOM 682 C CA . MET A 1 89 ? 4.782 -0.464 -1.194 1.00 96.75 89 MET A CA 1
ATOM 683 C C . 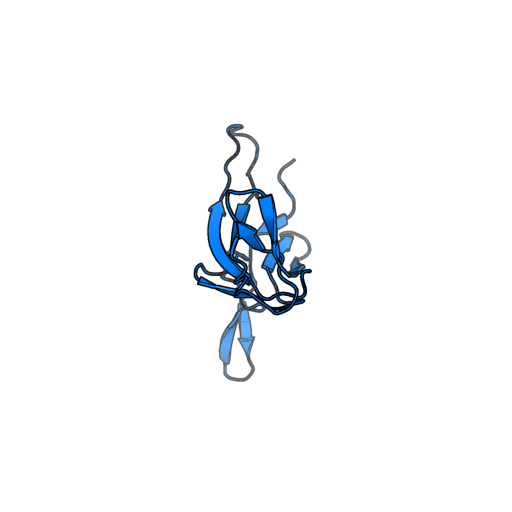MET A 1 89 ? 5.946 -0.838 -2.108 1.00 96.75 89 MET A C 1
ATOM 685 O O . MET A 1 89 ? 6.924 -0.097 -2.212 1.00 96.75 89 MET A O 1
ATOM 689 N N . ILE A 1 90 ? 5.837 -1.990 -2.757 1.00 97.06 90 ILE A N 1
ATOM 690 C CA . ILE A 1 90 ? 6.812 -2.510 -3.710 1.00 97.06 90 ILE A CA 1
ATOM 691 C C . ILE A 1 90 ? 6.201 -2.379 -5.103 1.00 97.06 90 ILE A C 1
ATOM 693 O O . ILE A 1 90 ? 5.125 -2.917 -5.362 1.00 97.06 90 ILE A O 1
ATOM 697 N N . TYR A 1 91 ? 6.896 -1.656 -5.978 1.00 95.94 91 TYR A N 1
ATOM 698 C CA . TYR A 1 91 ? 6.558 -1.530 -7.392 1.00 95.94 91 TYR A CA 1
ATOM 699 C C . TYR A 1 91 ? 7.407 -2.510 -8.195 1.00 95.94 91 TYR A C 1
ATOM 701 O O . TYR A 1 91 ? 8.637 -2.417 -8.168 1.00 95.94 91 TYR A O 1
ATOM 709 N N . ASP A 1 92 ? 6.767 -3.408 -8.939 1.00 93.31 92 ASP A N 1
ATOM 710 C CA . ASP A 1 92 ? 7.464 -4.279 -9.884 1.00 93.31 92 ASP A CA 1
ATOM 711 C C . ASP A 1 92 ? 7.818 -3.491 -11.154 1.00 93.31 92 ASP A C 1
ATOM 713 O O . ASP A 1 92 ? 6.997 -3.276 -12.045 1.00 93.31 92 ASP A O 1
ATOM 717 N N . ARG A 1 93 ? 9.066 -3.018 -11.219 1.00 93.50 93 ARG A N 1
ATOM 718 C CA . ARG A 1 93 ? 9.625 -2.277 -12.360 1.00 93.50 93 ARG A CA 1
ATOM 719 C C . ARG A 1 93 ? 10.513 -3.195 -13.197 1.00 93.50 93 ARG A C 1
ATOM 721 O O . ARG A 1 93 ? 11.739 -3.125 -13.128 1.00 93.50 93 ARG A O 1
ATOM 728 N N . ASN A 1 94 ? 9.882 -4.074 -13.972 1.00 93.12 94 ASN A N 1
ATOM 729 C CA . ASN A 1 94 ? 10.594 -4.863 -14.977 1.00 93.12 94 ASN A CA 1
ATOM 730 C C . ASN A 1 94 ? 11.175 -3.934 -16.059 1.00 93.12 94 ASN A C 1
ATOM 732 O O . ASN A 1 94 ? 10.487 -2.983 -16.430 1.00 93.12 94 ASN A O 1
ATOM 736 N N . PRO A 1 95 ? 12.385 -4.204 -16.587 1.00 94.25 95 PRO A N 1
ATOM 737 C CA . PRO A 1 95 ? 12.942 -3.457 -17.709 1.00 94.25 95 PRO A CA 1
ATOM 738 C C . PRO A 1 95 ? 11.981 -3.399 -18.898 1.00 94.25 95 PRO A C 1
ATOM 740 O O . PRO A 1 95 ? 11.542 -4.440 -19.393 1.00 94.25 95 PRO A O 1
ATOM 743 N N . VAL A 1 96 ? 11.681 -2.197 -19.377 1.00 93.31 96 VAL A N 1
ATOM 744 C CA . VAL A 1 96 ? 10.825 -1.963 -20.547 1.00 93.31 96 VAL A CA 1
ATOM 745 C C . VAL A 1 96 ? 11.566 -1.204 -21.644 1.00 93.31 96 VAL A C 1
ATOM 747 O O . VAL A 1 96 ? 12.597 -0.573 -21.419 1.00 93.31 96 VAL A O 1
ATOM 750 N N . ILE A 1 97 ? 11.032 -1.261 -22.867 1.00 93.88 97 ILE A N 1
ATOM 751 C CA . ILE A 1 97 ? 11.553 -0.482 -23.997 1.00 93.88 97 ILE A CA 1
ATOM 752 C C . ILE A 1 97 ? 11.510 1.008 -23.634 1.00 93.88 97 ILE A C 1
ATOM 754 O O . ILE A 1 97 ? 10.453 1.529 -23.279 1.00 93.88 97 ILE A O 1
ATOM 758 N N . GLY A 1 98 ? 12.649 1.694 -23.759 1.00 92.00 98 GLY A N 1
ATOM 759 C CA . GLY A 1 98 ? 12.801 3.103 -23.387 1.00 92.00 98 GLY A CA 1
ATOM 760 C C . GLY A 1 98 ? 13.472 3.327 -22.030 1.00 92.00 98 GLY A C 1
ATOM 761 O O . GLY A 1 98 ? 13.806 4.476 -21.708 1.00 92.00 98 GLY A O 1
ATOM 762 N N . ASP A 1 99 ? 13.708 2.263 -21.258 1.00 93.50 99 ASP A N 1
ATOM 763 C CA . ASP A 1 99 ? 14.528 2.329 -20.054 1.00 93.50 99 ASP A CA 1
ATOM 764 C C . ASP A 1 99 ? 15.985 2.627 -20.400 1.00 93.50 99 ASP A C 1
ATOM 766 O O . ASP A 1 99 ? 16.609 2.027 -21.269 1.00 93.50 99 ASP A O 1
ATOM 770 N N . LYS A 1 100 ? 16.560 3.588 -19.682 1.00 92.06 100 LYS A N 1
ATOM 771 C CA . LYS A 1 100 ? 17.910 4.074 -19.965 1.00 92.06 100 LYS A CA 1
ATOM 772 C C . LYS A 1 100 ? 18.921 3.292 -19.146 1.00 92.06 100 LYS A C 1
ATOM 774 O O . LYS A 1 100 ? 19.006 3.474 -17.933 1.00 92.06 100 LYS A O 1
ATOM 779 N N . PHE A 1 101 ? 19.747 2.508 -19.828 1.00 91.12 101 PHE A N 1
ATOM 780 C CA . PHE A 1 101 ? 20.859 1.779 -19.224 1.00 91.12 101 PHE A CA 1
ATOM 781 C C . PHE A 1 101 ? 22.185 2.465 -19.543 1.00 91.12 101 PHE A C 1
ATOM 783 O O . PHE A 1 101 ? 22.376 3.038 -20.616 1.00 91.12 101 PHE A O 1
ATOM 790 N N . SER A 1 102 ? 23.136 2.406 -18.618 1.00 91.19 102 SER A N 1
ATOM 791 C CA . SER A 1 102 ? 24.499 2.865 -18.867 1.00 91.19 102 SER A CA 1
ATOM 792 C C . SER A 1 102 ? 25.518 1.834 -18.416 1.00 91.19 102 SER A C 1
ATOM 794 O O . SER A 1 102 ? 25.334 1.125 -17.425 1.00 91.19 102 SER A O 1
ATOM 796 N N . SER A 1 103 ? 26.619 1.749 -19.157 1.00 92.62 103 SER A N 1
ATOM 797 C CA . SER A 1 103 ? 27.784 0.994 -18.713 1.00 92.62 103 SER A CA 1
ATOM 798 C C . SE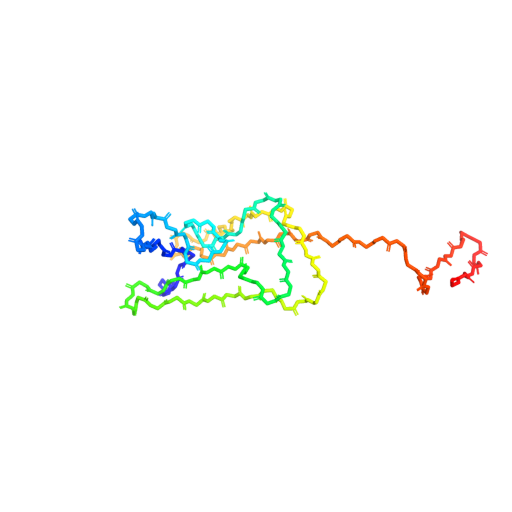R A 1 103 ? 28.591 1.805 -17.694 1.00 92.62 103 SER A C 1
ATOM 800 O O . SER A 1 103 ? 28.486 3.032 -17.613 1.00 92.62 103 SER A O 1
ATOM 802 N N . ARG A 1 104 ? 29.490 1.133 -16.963 1.00 92.75 104 ARG A N 1
ATOM 803 C CA . ARG A 1 104 ? 30.443 1.792 -16.047 1.00 92.75 104 ARG A CA 1
ATOM 804 C C . ARG A 1 104 ? 31.490 2.669 -16.759 1.00 92.75 104 ARG A C 1
ATOM 806 O O . ARG A 1 104 ? 32.272 3.325 -16.084 1.00 92.75 104 ARG A O 1
ATOM 813 N N . HIS A 1 105 ? 31.493 2.702 -18.096 1.00 92.19 105 HIS A N 1
ATOM 814 C CA . HIS A 1 105 ? 32.446 3.446 -18.930 1.00 92.19 105 HIS A CA 1
ATOM 815 C C . HIS A 1 105 ? 31.796 4.620 -19.686 1.00 92.19 105 HIS A C 1
ATOM 817 O O . HIS A 1 105 ? 32.313 5.062 -20.708 1.00 92.19 105 HIS A O 1
ATOM 823 N N . GLY A 1 106 ? 30.643 5.113 -19.222 1.00 84.50 106 GLY A N 1
ATOM 824 C CA . GLY A 1 106 ? 30.029 6.333 -19.761 1.00 84.50 106 GLY A CA 1
ATOM 825 C C . GLY A 1 106 ? 29.288 6.168 -21.092 1.00 84.50 106 GLY A C 1
ATOM 826 O O . GLY A 1 106 ? 28.945 7.164 -21.719 1.00 84.50 106 GLY A O 1
ATOM 827 N N . GLN A 1 107 ? 29.002 4.936 -21.519 1.00 87.38 107 GLN A N 1
ATOM 828 C CA . GLN A 1 107 ? 28.151 4.677 -22.684 1.00 87.38 107 GLN A CA 1
ATOM 829 C C . GLN A 1 107 ? 26.703 4.516 -22.227 1.00 87.38 107 GLN A C 1
ATOM 831 O O . GLN A 1 107 ? 26.420 3.677 -21.370 1.00 87.38 107 GLN A O 1
ATOM 836 N N . LYS A 1 108 ? 25.796 5.323 -22.779 1.00 88.88 108 LYS A N 1
ATOM 837 C CA . LYS A 1 108 ? 24.362 5.300 -22.470 1.00 88.88 108 LYS A CA 1
ATOM 838 C C . LYS A 1 108 ? 23.593 4.681 -23.636 1.00 88.88 108 LYS A C 1
ATOM 840 O O . LYS A 1 108 ? 23.706 5.166 -24.757 1.00 88.88 108 LYS A O 1
ATOM 845 N N . GLY A 1 109 ? 22.811 3.649 -23.344 1.00 80.19 109 GLY A N 1
ATOM 846 C CA . GLY A 1 109 ? 21.817 3.061 -24.238 1.00 80.19 109 GLY A CA 1
ATOM 847 C C . GLY A 1 109 ? 20.399 3.457 -23.824 1.00 80.19 109 GLY A C 1
ATOM 848 O O . GLY A 1 109 ? 20.167 3.907 -22.696 1.00 80.19 109 GLY A O 1
ATOM 849 N N . VAL A 1 110 ? 19.470 3.316 -24.764 1.00 79.62 110 VAL A N 1
ATOM 850 C CA . VAL A 1 110 ? 18.015 3.404 -24.565 1.00 79.62 110 VAL A CA 1
ATOM 851 C C . VAL A 1 110 ? 17.422 2.035 -24.867 1.00 79.62 110 VAL A C 1
ATOM 853 O O . VAL A 1 110 ? 18.045 1.332 -25.696 1.00 79.62 110 VAL A O 1
#